Protein AF-A0A497QWD7-F1 (afdb_monomer)

Foldseek 3Di:
DAKWWKAALFAIKIAGPVVRDIDGPTTPPVCLLVVLVVLCVPPNVPDDSVLSSVLSVQVSVVRVVVCFMQTLQFTWHDDPNDTDTDGDNVRSLVVQCVRSPPCSVVSSVSVNVVRVVCVVVHDD

Radius of gyration: 13.86 Å; Cα contacts (8 Å, |Δi|>4): 181; chains: 1; bounding box: 38×28×38 Å

Secondary structure (DSSP, 8-state):
--EEEEEETTEEEEEETTTTEEEEEEETTTTHHHHHHHHHHHT-TTS-HHHHHHHHHHHHHHHHHHT-EEETTEEEEEETTEEEEEE-HHHHHHHHHHHHGGGHHHHHHHHHHHHHHHHHH---

Mean predicted aligned error: 4.64 Å

Solvent-accessible surface area (backbone atoms only — not comparable to full-atom values): 6754 Å² total; per-residue (Å²): 130,59,46,46,44,34,46,42,56,54,24,34,34,38,35,31,66,85,75,75,42,76,46,78,79,40,48,44,75,82,36,39,66,57,50,18,48,49,43,18,74,76,75,36,77,89,47,59,45,68,60,42,32,53,48,51,54,53,50,30,50,52,25,54,76,68,62,32,28,36,48,90,55,21,35,28,29,79,54,97,94,38,84,41,84,76,36,51,43,70,59,42,45,54,54,36,32,78,73,61,39,90,57,23,58,59,53,51,51,48,53,51,49,51,41,49,54,55,37,72,69,49,88,130

Nearest PDB structures (foldseek):
  4rwd-assembly2_B  TM=2.338E-01  e=1.443E+00  Escherichia coli
  6pt3-assembly1_B  TM=2.068E-01  e=1.632E+00  Homo sapiens
  4n6h-assembly1_A  TM=2.343E-01  e=2.668E+00  Escherichia coli
  6pt3-assembly1_A  TM=2.035E-01  e=1.845E+00  Homo sapiens

pLDDT: mean 86.13, std 9.07, range [46.16, 96.31]

Sequence (124 aa):
MRVVVMITPNGIHAYDRKLDKAETLAVFPEDIPIVAKAMHKAYAPMIDTEVLEEALYKLIEYLKRQGAWLYEGDLVRIKDGKLYGLKTLPEVAEDLQGIFGPEAEVLLNIFLRIANDLKERGLD

Structure (mmCIF, N/CA/C/O backbone):
data_AF-A0A497QWD7-F1
#
_entry.id   AF-A0A497QWD7-F1
#
loop_
_atom_site.group_PDB
_atom_site.id
_atom_site.type_symbol
_atom_site.label_ato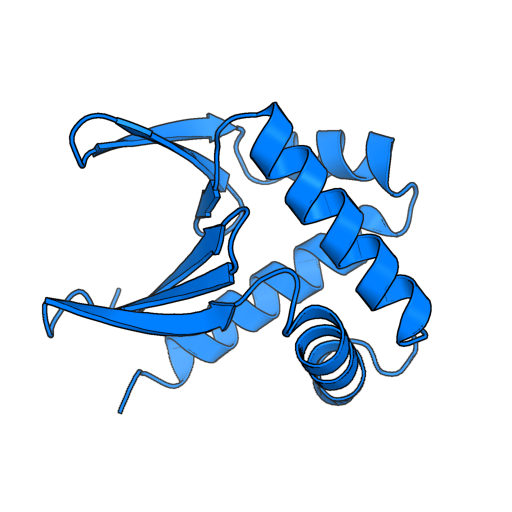m_id
_atom_site.label_alt_id
_atom_site.label_comp_id
_atom_site.label_asym_id
_atom_site.label_entity_id
_atom_site.label_seq_id
_atom_site.pdbx_PDB_ins_code
_atom_site.Cartn_x
_atom_site.Cartn_y
_atom_site.Cartn_z
_atom_site.occupancy
_atom_site.B_iso_or_equiv
_atom_site.auth_seq_id
_atom_site.auth_comp_id
_atom_site.auth_asym_id
_atom_site.auth_atom_id
_atom_site.pdbx_PDB_model_num
ATOM 1 N N . MET A 1 1 ? -17.604 9.542 1.666 1.00 56.50 1 MET A N 1
ATOM 2 C CA . MET A 1 1 ? -16.527 8.688 1.122 1.00 56.50 1 MET A CA 1
ATOM 3 C C . MET A 1 1 ? -17.031 7.252 1.113 1.00 56.50 1 MET A C 1
ATOM 5 O O . MET A 1 1 ? -17.444 6.806 2.176 1.00 56.50 1 MET A O 1
ATOM 9 N N . ARG A 1 2 ? -17.135 6.602 -0.056 1.00 74.00 2 ARG A N 1
ATOM 10 C CA . ARG A 1 2 ? -17.877 5.333 -0.217 1.00 74.00 2 ARG A CA 1
ATOM 11 C C . ARG A 1 2 ? -17.011 4.103 0.075 1.00 74.00 2 ARG A C 1
ATOM 13 O O . ARG A 1 2 ? -17.431 3.267 0.862 1.00 74.00 2 ARG A O 1
ATOM 20 N N . VAL A 1 3 ? -15.784 4.078 -0.442 1.00 78.69 3 VAL A N 1
ATOM 21 C CA . VAL A 1 3 ? -14.813 2.991 -0.251 1.00 78.69 3 VAL A CA 1
ATOM 22 C C . VAL A 1 3 ? -13.496 3.557 0.285 1.00 78.69 3 VAL A C 1
ATOM 24 O O . VAL A 1 3 ? -13.087 4.656 -0.094 1.00 78.69 3 VAL A O 1
ATOM 27 N N . VAL A 1 4 ? -12.863 2.824 1.195 1.00 81.75 4 VAL A N 1
ATOM 28 C CA . VAL A 1 4 ? -11.509 3.052 1.714 1.00 81.75 4 VAL A CA 1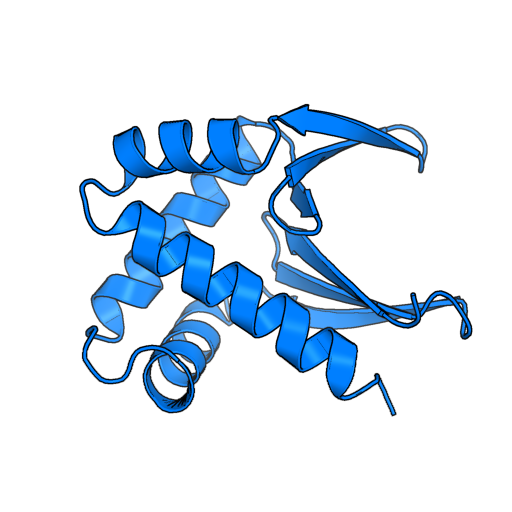
ATOM 29 C C . VAL A 1 4 ? -10.627 1.910 1.231 1.00 81.75 4 VAL A C 1
ATOM 31 O O . VAL A 1 4 ? -11.022 0.763 1.398 1.00 81.75 4 VAL A O 1
ATOM 34 N N . VAL A 1 5 ? -9.426 2.196 0.729 1.00 86.06 5 VAL A N 1
ATOM 35 C CA . VAL A 1 5 ? -8.413 1.166 0.449 1.00 86.06 5 VAL A CA 1
ATOM 36 C C . VAL A 1 5 ? -7.291 1.252 1.475 1.00 86.06 5 VAL A C 1
ATOM 38 O O . VAL A 1 5 ? -6.810 2.341 1.791 1.00 86.06 5 VAL A O 1
ATOM 41 N N . MET A 1 6 ? -6.889 0.099 2.000 1.00 89.31 6 MET A N 1
ATOM 42 C CA . MET A 1 6 ? -5.816 -0.055 2.974 1.00 89.31 6 MET A CA 1
ATOM 43 C C . MET A 1 6 ? -4.779 -1.038 2.445 1.00 89.31 6 MET A C 1
ATOM 45 O O . MET A 1 6 ? -5.130 -2.139 2.018 1.00 89.31 6 MET A O 1
ATOM 49 N N . ILE A 1 7 ? -3.504 -0.661 2.522 1.00 91.69 7 ILE A N 1
ATOM 50 C CA . ILE A 1 7 ? -2.386 -1.575 2.267 1.00 91.69 7 ILE A CA 1
ATOM 51 C C . ILE A 1 7 ? -1.825 -1.991 3.621 1.00 91.69 7 ILE A C 1
ATOM 53 O O . ILE A 1 7 ? -1.406 -1.158 4.426 1.00 91.69 7 ILE A O 1
ATOM 57 N N . THR A 1 8 ? -1.840 -3.288 3.884 1.00 93.00 8 THR A N 1
ATOM 58 C CA . THR A 1 8 ? -1.378 -3.878 5.138 1.00 93.00 8 THR A CA 1
ATOM 59 C C . THR A 1 8 ? -0.174 -4.778 4.876 1.00 93.00 8 THR A C 1
ATOM 61 O O . THR A 1 8 ? 0.080 -5.169 3.735 1.00 93.00 8 THR A O 1
ATOM 64 N N . PRO A 1 9 ? 0.546 -5.194 5.930 1.00 93.94 9 PRO A N 1
ATOM 65 C CA . PRO A 1 9 ? 1.544 -6.255 5.831 1.00 93.94 9 PRO A CA 1
ATOM 66 C C . PRO A 1 9 ? 1.098 -7.557 5.155 1.00 93.94 9 PRO A C 1
ATOM 68 O O . PRO A 1 9 ? 1.957 -8.332 4.738 1.00 93.94 9 PRO A O 1
ATOM 71 N N . ASN A 1 10 ? -0.210 -7.819 5.113 1.00 94.00 10 ASN A N 1
ATOM 72 C CA . ASN A 1 10 ? -0.782 -9.097 4.698 1.00 94.00 10 ASN A CA 1
ATOM 73 C C . ASN A 1 10 ? -1.602 -8.987 3.408 1.00 94.00 10 ASN A C 1
ATOM 75 O O . ASN A 1 10 ? -2.148 -9.992 2.963 1.00 94.00 10 ASN A O 1
ATOM 79 N N . GLY A 1 11 ? -1.735 -7.795 2.821 1.00 93.38 11 GLY A N 1
ATOM 80 C CA . GLY A 1 11 ? -2.550 -7.634 1.626 1.00 93.38 11 GLY A CA 1
ATOM 81 C C . GLY A 1 11 ? -3.075 -6.229 1.388 1.00 93.38 11 GLY A C 1
ATOM 82 O O . GLY A 1 11 ? -2.805 -5.288 2.140 1.00 93.38 11 GLY A O 1
ATOM 83 N N . ILE A 1 12 ? -3.872 -6.115 0.330 1.00 91.62 12 ILE A N 1
ATOM 84 C CA . ILE A 1 12 ? -4.638 -4.919 -0.015 1.00 91.62 12 ILE A CA 1
ATOM 85 C C . ILE A 1 12 ? -6.102 -5.210 0.285 1.00 91.62 12 ILE A C 1
ATOM 87 O O . ILE A 1 12 ? -6.653 -6.210 -0.175 1.00 91.62 12 ILE A O 1
ATOM 91 N N . HIS A 1 13 ? -6.740 -4.318 1.031 1.00 90.06 13 HIS A N 1
ATOM 92 C CA . HIS A 1 13 ? -8.131 -4.468 1.436 1.00 90.06 13 HIS A CA 1
ATOM 93 C C . HIS A 1 13 ? -8.920 -3.218 1.079 1.00 90.06 13 HIS A C 1
ATOM 95 O O . HIS A 1 13 ? -8.426 -2.101 1.231 1.00 90.06 13 HIS A O 1
ATOM 101 N N . ALA A 1 14 ? -10.160 -3.406 0.652 1.00 88.19 14 ALA A N 1
ATOM 102 C CA . ALA A 1 14 ? -11.120 -2.338 0.456 1.00 88.19 14 ALA A CA 1
ATOM 103 C C . ALA A 1 14 ? -12.251 -2.465 1.483 1.00 88.19 14 ALA A C 1
ATOM 105 O O . ALA A 1 14 ? -12.691 -3.564 1.805 1.00 88.19 14 ALA A O 1
ATOM 106 N N . TYR A 1 15 ? -12.719 -1.343 2.016 1.00 85.00 15 TYR A N 1
ATOM 107 C CA . TYR A 1 15 ? -13.838 -1.281 2.951 1.00 85.00 15 TYR A CA 1
ATOM 108 C C . TYR A 1 15 ? -14.886 -0.291 2.449 1.00 85.00 15 TYR A C 1
ATOM 110 O O . TYR A 1 15 ? -14.616 0.912 2.356 1.00 85.00 15 TYR A O 1
ATOM 118 N N . ASP A 1 16 ? -16.083 -0.789 2.135 1.00 83.25 16 ASP A N 1
ATOM 119 C CA . ASP A 1 16 ? -17.245 0.033 1.810 1.00 83.25 16 ASP A CA 1
ATOM 120 C C . ASP A 1 16 ? -17.982 0.419 3.099 1.00 83.25 16 ASP A C 1
ATOM 122 O O . ASP A 1 16 ? -18.574 -0.415 3.789 1.00 83.25 16 ASP A O 1
ATOM 126 N N . ARG A 1 17 ? -17.977 1.721 3.403 1.00 77.94 17 ARG A N 1
ATOM 127 C CA . ARG A 1 17 ? -18.587 2.278 4.622 1.00 77.94 17 ARG A CA 1
ATOM 128 C C . ARG A 1 1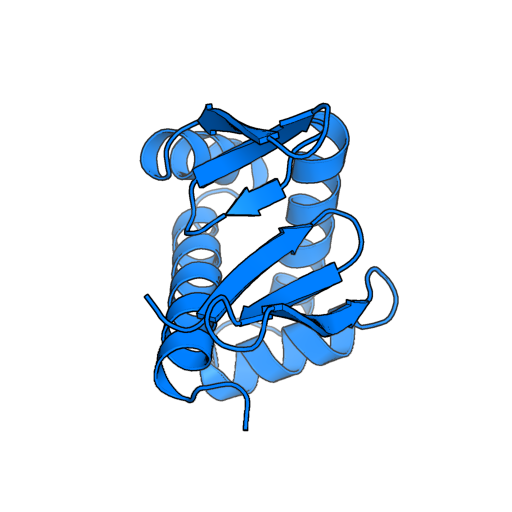7 ? -20.114 2.260 4.599 1.00 77.94 17 ARG A C 1
ATOM 130 O O . ARG A 1 17 ? -20.733 2.320 5.655 1.00 77.94 17 ARG A O 1
ATOM 137 N N . LYS A 1 18 ? -20.734 2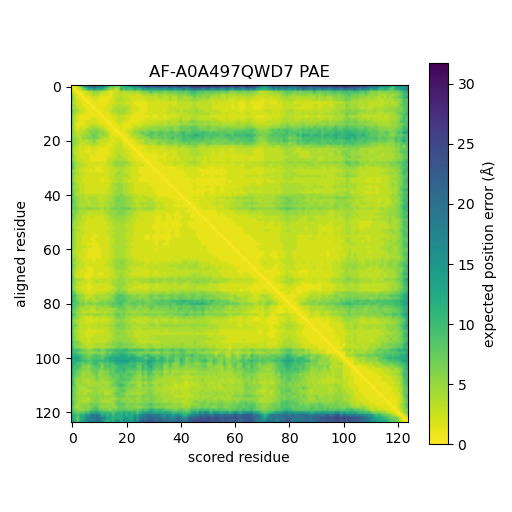.271 3.416 1.00 78.19 18 LYS A N 1
ATOM 138 C CA . LYS A 1 18 ? -22.197 2.267 3.261 1.00 78.19 18 LYS A CA 1
ATOM 139 C C . LYS A 1 18 ? -22.753 0.865 3.472 1.00 78.19 18 LYS A C 1
ATOM 141 O O . LYS A 1 18 ? -23.830 0.720 4.042 1.00 78.19 18 LYS A O 1
ATOM 146 N N . LEU A 1 19 ? -22.045 -0.136 2.960 1.00 80.25 19 LEU A N 1
ATOM 147 C CA . LEU A 1 19 ? -22.448 -1.536 3.044 1.00 80.25 19 LEU A CA 1
ATOM 148 C C . LEU A 1 19 ? -21.935 -2.229 4.308 1.00 80.25 19 LEU A C 1
ATOM 150 O O . LEU A 1 19 ? -22.390 -3.333 4.590 1.00 80.25 19 LEU A O 1
ATOM 154 N N . ASP A 1 20 ? -21.018 -1.588 5.039 1.00 81.44 20 ASP A N 1
ATOM 155 C CA . ASP A 1 20 ? -20.282 -2.171 6.164 1.00 81.44 20 ASP A CA 1
ATOM 156 C C . ASP A 1 20 ? -19.629 -3.509 5.778 1.00 81.44 20 ASP A C 1
ATOM 158 O O . ASP A 1 20 ? -19.755 -4.532 6.450 1.00 81.44 20 ASP A O 1
ATOM 162 N N . LYS A 1 21 ? -18.968 -3.509 4.615 1.00 82.62 21 LYS A N 1
ATOM 163 C CA . LYS A 1 21 ? -18.342 -4.696 4.024 1.00 82.62 21 LYS A CA 1
ATOM 164 C C . LYS A 1 21 ? -16.878 -4.441 3.723 1.00 82.62 21 LYS A C 1
ATOM 166 O O . LYS A 1 21 ? -16.524 -3.402 3.171 1.00 82.62 21 LYS A O 1
ATOM 171 N N . ALA A 1 22 ? -16.049 -5.424 4.053 1.00 84.94 22 ALA A N 1
ATOM 172 C CA . ALA A 1 22 ? -14.647 -5.465 3.673 1.00 84.94 22 ALA A CA 1
ATOM 173 C C . ALA A 1 22 ? -14.417 -6.543 2.610 1.00 84.94 22 ALA A C 1
ATOM 175 O O . ALA A 1 22 ? -15.003 -7.624 2.677 1.00 84.94 22 ALA A O 1
ATOM 176 N N . GLU A 1 23 ? -13.531 -6.250 1.670 1.00 89.56 23 GLU A N 1
ATOM 177 C CA . GLU A 1 23 ? -13.064 -7.159 0.633 1.00 89.56 23 GLU A CA 1
ATOM 178 C C . GLU A 1 23 ? -11.534 -7.177 0.631 1.00 89.56 23 GLU A C 1
ATOM 180 O O . GLU A 1 23 ? -10.882 -6.141 0.781 1.00 89.56 23 GLU A O 1
ATOM 185 N N . THR A 1 24 ? -10.952 -8.362 0.464 1.00 92.00 24 THR A N 1
ATOM 186 C CA . THR A 1 24 ? -9.512 -8.517 0.249 1.00 92.00 24 THR A CA 1
ATOM 187 C C . THR A 1 24 ? -9.257 -8.587 -1.247 1.00 92.00 24 THR A C 1
ATOM 189 O O . THR A 1 24 ? -9.717 -9.514 -1.904 1.00 92.00 24 THR A O 1
ATOM 192 N N . LEU A 1 25 ? -8.521 -7.607 -1.766 1.00 89.88 25 LEU A N 1
ATOM 193 C CA . LEU A 1 25 ? -8.200 -7.485 -3.188 1.00 89.88 25 LEU A CA 1
ATOM 194 C C . LEU A 1 25 ? -6.935 -8.262 -3.568 1.00 89.88 25 LEU A C 1
ATOM 196 O O . LEU A 1 25 ? -6.792 -8.685 -4.711 1.00 89.88 25 LEU A O 1
ATOM 200 N N . ALA A 1 26 ? -6.009 -8.407 -2.621 1.00 92.44 26 ALA A N 1
ATOM 201 C CA . ALA A 1 26 ? -4.773 -9.165 -2.775 1.00 92.44 26 ALA A CA 1
ATOM 202 C C . ALA A 1 26 ? -4.279 -9.635 -1.404 1.00 92.44 26 ALA A C 1
ATOM 204 O O . ALA A 1 26 ? -4.416 -8.904 -0.419 1.00 92.44 26 ALA A O 1
ATOM 205 N N . VAL A 1 27 ? -3.677 -10.818 -1.352 1.00 96.12 27 VAL A N 1
ATOM 206 C CA . VAL A 1 27 ? -3.054 -11.419 -0.169 1.00 96.12 27 VAL A CA 1
ATOM 207 C C . VAL A 1 27 ? -1.540 -11.442 -0.352 1.00 96.12 27 VAL A C 1
ATOM 209 O O . VAL A 1 27 ? -1.033 -11.827 -1.400 1.00 96.12 27 VAL A O 1
ATOM 212 N N . PHE A 1 28 ? -0.798 -11.012 0.665 1.00 93.94 28 PHE A N 1
ATOM 213 C CA . PHE A 1 28 ? 0.660 -10.983 0.632 1.00 93.94 28 PHE A CA 1
ATOM 214 C C . PHE A 1 28 ? 1.277 -12.043 1.554 1.00 93.94 28 PHE A C 1
ATOM 216 O O . PHE A 1 28 ? 0.838 -12.170 2.701 1.00 93.94 28 PHE A O 1
ATOM 223 N N . PRO A 1 29 ? 2.376 -12.696 1.124 1.00 94.75 29 PRO A N 1
ATOM 224 C CA . PRO A 1 29 ? 3.183 -12.379 -0.065 1.00 94.75 29 PRO A CA 1
ATOM 225 C C . PRO A 1 29 ? 2.726 -13.027 -1.387 1.00 94.75 29 PRO A C 1
ATOM 227 O O . PRO A 1 29 ? 3.335 -12.753 -2.417 1.00 94.75 29 PRO A O 1
ATOM 230 N N . GLU A 1 30 ? 1.701 -13.876 -1.375 1.00 95.81 30 GLU A N 1
ATOM 231 C CA . GLU A 1 30 ? 1.335 -14.762 -2.489 1.00 95.81 30 GLU A CA 1
ATOM 232 C C . GLU A 1 30 ? 0.979 -14.010 -3.781 1.00 95.81 30 GLU A C 1
ATOM 234 O O . GLU A 1 30 ? 1.427 -14.395 -4.862 1.00 95.81 30 GLU A O 1
ATOM 239 N N . ASP A 1 31 ? 0.233 -12.911 -3.675 1.00 96.31 31 ASP A N 1
ATOM 240 C CA . ASP A 1 31 ? -0.248 -12.146 -4.827 1.00 96.31 31 ASP A CA 1
ATOM 241 C C . ASP A 1 31 ? 0.720 -11.042 -5.278 1.00 96.31 31 ASP A C 1
ATOM 243 O O . ASP A 1 31 ? 0.415 -10.331 -6.236 1.00 96.31 31 ASP A O 1
ATOM 247 N N . ILE A 1 32 ? 1.895 -10.881 -4.650 1.00 94.56 32 ILE A N 1
ATOM 248 C CA . ILE A 1 32 ? 2.860 -9.822 -5.015 1.00 94.56 32 ILE A CA 1
ATOM 249 C C . ILE A 1 32 ? 3.185 -9.818 -6.520 1.00 94.56 32 ILE A C 1
ATOM 251 O O . ILE A 1 32 ? 3.059 -8.750 -7.125 1.00 94.56 32 ILE A O 1
ATOM 255 N N . PRO A 1 33 ? 3.499 -10.958 -7.173 1.00 96.12 33 PRO A N 1
ATOM 256 C CA . PRO A 1 33 ? 3.779 -10.968 -8.612 1.00 96.12 33 PRO A CA 1
ATOM 257 C C . PRO A 1 33 ? 2.577 -10.537 -9.463 1.00 96.12 33 PRO A C 1
ATOM 259 O O . PRO A 1 33 ? 2.712 -9.869 -10.491 1.00 96.12 33 PRO A O 1
ATOM 262 N N . ILE A 1 34 ? 1.363 -10.891 -9.030 1.00 95.00 34 ILE A N 1
ATOM 263 C CA . ILE A 1 34 ? 0.122 -10.527 -9.723 1.00 95.00 34 ILE A CA 1
ATOM 264 C C . ILE A 1 34 ? -0.121 -9.022 -9.593 1.00 95.00 34 ILE A C 1
ATOM 266 O O . ILE A 1 34 ? -0.401 -8.358 -10.596 1.00 95.00 34 ILE A O 1
ATOM 270 N N . VAL A 1 35 ? 0.033 -8.477 -8.383 1.00 92.38 35 VAL A N 1
ATOM 271 C CA . VAL A 1 35 ? -0.111 -7.044 -8.112 1.00 92.38 35 VAL A CA 1
ATOM 272 C C . VAL A 1 35 ? 0.935 -6.248 -8.887 1.00 92.38 35 VAL A C 1
ATOM 274 O O . VAL A 1 35 ? 0.563 -5.317 -9.596 1.00 92.38 35 VAL A O 1
ATOM 277 N N . ALA A 1 36 ? 2.210 -6.638 -8.851 1.00 92.75 36 ALA A N 1
ATOM 278 C CA . ALA A 1 36 ? 3.276 -5.969 -9.594 1.00 92.75 36 ALA A CA 1
ATOM 279 C C . ALA A 1 36 ? 3.007 -5.953 -11.105 1.00 92.75 36 ALA A C 1
ATOM 281 O O . ALA A 1 36 ? 3.122 -4.917 -11.761 1.00 92.75 36 ALA A O 1
ATOM 282 N N . LYS A 1 37 ? 2.546 -7.075 -11.668 1.00 94.31 37 LYS A N 1
ATOM 283 C CA . LYS A 1 37 ? 2.156 -7.156 -13.081 1.00 94.31 37 LYS A CA 1
ATOM 284 C C . LYS A 1 37 ? 0.962 -6.262 -13.415 1.00 94.31 37 LYS A C 1
ATOM 286 O O . LYS A 1 37 ? 0.927 -5.669 -14.496 1.00 94.31 37 LYS A O 1
ATOM 291 N N . ALA A 1 38 ? -0.024 -6.165 -12.525 1.00 90.88 38 ALA A N 1
ATOM 292 C CA . ALA A 1 38 ? -1.154 -5.255 -12.693 1.00 90.88 38 ALA A CA 1
ATOM 293 C C . ALA A 1 38 ? -0.704 -3.785 -12.614 1.00 90.88 38 ALA A C 1
ATOM 295 O O . ALA A 1 38 ? -1.091 -2.985 -13.467 1.00 90.88 38 ALA A O 1
ATOM 296 N N . MET A 1 39 ? 0.172 -3.455 -11.659 1.00 90.38 39 MET A N 1
ATOM 297 C CA . MET A 1 39 ? 0.788 -2.134 -11.502 1.00 90.38 39 MET A CA 1
ATOM 298 C C . MET A 1 39 ? 1.551 -1.718 -12.758 1.00 90.38 39 MET A C 1
ATOM 300 O O . MET A 1 39 ? 1.297 -0.640 -13.295 1.00 90.38 39 MET A O 1
ATOM 304 N N . HIS A 1 40 ? 2.419 -2.593 -13.267 1.00 91.56 40 HIS A N 1
ATOM 305 C CA . HIS A 1 40 ? 3.165 -2.373 -14.501 1.00 91.56 40 HIS A CA 1
ATOM 306 C C . HIS A 1 40 ? 2.220 -2.036 -15.659 1.00 91.56 40 HIS A C 1
ATOM 308 O O . HIS A 1 40 ? 2.343 -0.996 -16.296 1.00 91.56 40 HIS A O 1
ATOM 314 N N . LYS A 1 41 ? 1.209 -2.877 -15.896 1.00 91.81 41 LYS A N 1
ATOM 315 C CA . LYS A 1 41 ? 0.304 -2.706 -17.040 1.00 91.81 41 LYS A CA 1
ATOM 316 C C . LYS A 1 41 ? -0.551 -1.443 -16.971 1.00 91.81 41 LYS A C 1
ATOM 318 O O . LYS A 1 41 ? -0.805 -0.840 -18.009 1.00 91.81 41 LYS A O 1
ATOM 323 N N . ALA A 1 42 ? -1.055 -1.094 -15.790 1.00 88.75 42 ALA A N 1
ATOM 324 C CA . ALA A 1 42 ? -2.069 -0.050 -15.650 1.00 88.75 42 ALA A CA 1
ATOM 325 C C . ALA A 1 42 ? -1.498 1.315 -15.237 1.00 88.75 42 ALA A C 1
ATOM 327 O O . ALA A 1 42 ? -2.074 2.343 -15.589 1.00 88.75 42 ALA A O 1
ATOM 328 N N . TYR A 1 43 ? -0.375 1.340 -14.516 1.00 86.75 43 TYR A N 1
ATOM 329 C CA . TYR A 1 43 ? 0.110 2.549 -13.845 1.00 86.75 43 TYR A CA 1
ATOM 330 C C . TYR A 1 43 ? 1.569 2.883 -14.148 1.00 86.75 43 TYR A C 1
ATOM 332 O O . TYR A 1 43 ? 1.916 4.063 -14.179 1.00 86.75 43 TYR A O 1
ATOM 340 N N . ALA A 1 44 ? 2.410 1.874 -14.381 1.00 87.19 44 ALA A N 1
ATOM 341 C CA . ALA A 1 44 ? 3.853 2.045 -14.510 1.00 87.19 44 ALA A CA 1
ATOM 342 C C . ALA A 1 44 ? 4.467 1.172 -15.621 1.00 87.19 44 ALA A C 1
ATOM 344 O O . ALA A 1 44 ? 5.354 0.366 -15.342 1.00 87.19 44 ALA A O 1
ATOM 345 N N . PRO A 1 45 ? 4.052 1.340 -16.893 1.00 90.06 45 PRO A N 1
ATOM 346 C CA . PRO A 1 45 ? 4.511 0.484 -17.994 1.00 90.06 45 PRO A CA 1
ATOM 347 C C . PRO A 1 45 ? 6.002 0.644 -18.316 1.00 90.06 45 PRO A C 1
ATOM 349 O O . PRO A 1 45 ? 6.563 -0.157 -19.054 1.00 90.06 45 PRO A O 1
ATOM 352 N N . MET A 1 46 ? 6.638 1.682 -17.772 1.00 89.19 46 MET A N 1
ATOM 353 C CA . MET A 1 46 ? 8.063 1.971 -17.938 1.00 89.19 46 MET A CA 1
ATOM 354 C C . MET A 1 46 ? 8.934 1.375 -16.821 1.00 89.19 46 MET A C 1
ATOM 356 O O . MET A 1 46 ? 10.150 1.506 -16.888 1.00 89.19 46 MET A O 1
ATOM 360 N N . ILE A 1 47 ? 8.331 0.793 -15.777 1.00 87.94 47 ILE A N 1
ATOM 361 C CA . ILE A 1 47 ? 9.048 0.195 -14.644 1.00 87.94 47 ILE A CA 1
ATOM 362 C C . ILE A 1 47 ? 8.943 -1.318 -14.762 1.00 87.94 47 ILE A C 1
ATOM 364 O O . ILE A 1 47 ? 7.834 -1.841 -14.866 1.00 87.94 47 ILE A O 1
ATOM 368 N N . ASP A 1 48 ? 10.075 -2.013 -14.715 1.00 91.38 48 ASP A N 1
ATOM 369 C CA . ASP A 1 48 ? 10.107 -3.473 -14.778 1.00 91.38 48 ASP A CA 1
ATOM 370 C C . ASP A 1 48 ? 9.306 -4.107 -13.634 1.00 91.38 48 ASP A C 1
ATOM 372 O O . ASP A 1 48 ? 9.278 -3.616 -12.501 1.00 91.38 48 ASP A O 1
ATOM 376 N N . THR A 1 49 ? 8.642 -5.222 -13.934 1.00 93.00 49 THR A N 1
ATOM 377 C CA . THR A 1 49 ? 7.797 -5.937 -12.971 1.00 93.00 49 THR A CA 1
ATOM 378 C C . THR A 1 49 ? 8.567 -6.372 -11.732 1.00 93.00 49 THR A C 1
ATOM 380 O O . THR A 1 49 ? 8.065 -6.231 -10.624 1.00 93.00 49 THR A O 1
ATOM 383 N N . GLU A 1 50 ? 9.809 -6.805 -11.902 1.00 92.62 50 GLU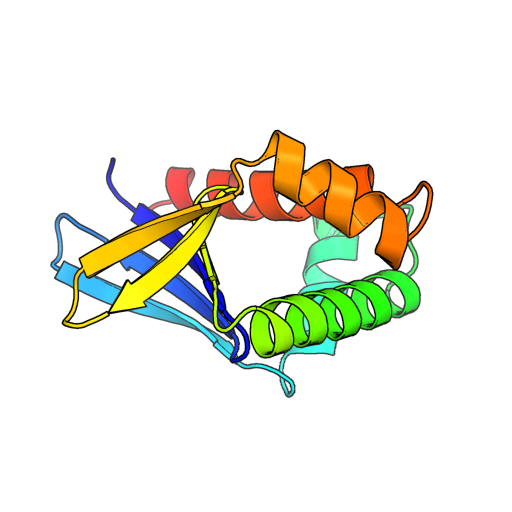 A N 1
ATOM 384 C CA . GLU A 1 50 ? 10.710 -7.254 -10.847 1.00 92.62 50 GLU A CA 1
ATOM 385 C C . GLU A 1 50 ? 11.034 -6.119 -9.864 1.00 92.62 50 GLU A C 1
ATOM 387 O O . GLU A 1 50 ? 11.058 -6.333 -8.652 1.00 92.62 50 GLU A O 1
ATOM 392 N N . VAL A 1 51 ? 11.202 -4.889 -10.366 1.00 89.44 51 VAL A N 1
ATOM 393 C CA . VAL A 1 51 ? 11.420 -3.696 -9.531 1.00 89.44 51 VAL A CA 1
ATOM 394 C C . VAL A 1 51 ? 10.166 -3.378 -8.714 1.00 89.44 51 VAL A C 1
ATOM 396 O O . VAL A 1 51 ? 10.259 -3.030 -7.536 1.00 89.44 51 VAL A O 1
ATOM 399 N N . LEU A 1 52 ? 8.980 -3.531 -9.310 1.00 89.81 52 LEU A N 1
ATOM 400 C CA . LEU A 1 52 ? 7.706 -3.348 -8.609 1.00 89.81 52 LEU A CA 1
ATOM 401 C C . LEU A 1 52 ? 7.467 -4.438 -7.551 1.00 89.81 52 LEU A C 1
ATOM 403 O O . LEU A 1 52 ? 6.955 -4.135 -6.473 1.00 89.81 52 LEU A O 1
ATOM 407 N N . GLU A 1 53 ? 7.855 -5.686 -7.819 1.00 93.12 53 GLU A N 1
ATOM 408 C CA . GLU A 1 53 ? 7.803 -6.773 -6.834 1.00 93.12 53 GLU A CA 1
ATOM 409 C C . GLU A 1 53 ? 8.723 -6.484 -5.645 1.00 93.12 53 GLU A C 1
ATOM 411 O O . GLU A 1 53 ? 8.281 -6.523 -4.494 1.00 93.12 53 GLU A O 1
ATOM 416 N N . GLU A 1 54 ? 9.984 -6.126 -5.903 1.00 90.56 54 GLU A N 1
ATOM 417 C CA . GLU A 1 54 ? 10.939 -5.758 -4.854 1.00 90.56 54 GLU A CA 1
ATOM 418 C C . GLU A 1 54 ? 10.423 -4.574 -4.021 1.00 90.56 54 GLU A C 1
ATOM 420 O O . GLU A 1 54 ? 10.520 -4.574 -2.788 1.00 90.56 54 GLU A O 1
ATOM 425 N N . ALA A 1 55 ? 9.815 -3.586 -4.681 1.00 88.56 55 ALA A N 1
ATOM 426 C CA . ALA A 1 55 ? 9.199 -2.449 -4.020 1.00 88.56 55 ALA A CA 1
ATOM 427 C C . ALA A 1 55 ? 8.057 -2.858 -3.074 1.00 88.56 55 ALA A C 1
ATOM 429 O O . ALA A 1 55 ? 7.993 -2.394 -1.932 1.00 88.56 55 ALA A O 1
ATOM 430 N N . LEU A 1 56 ? 7.173 -3.755 -3.519 1.00 90.81 56 LEU A N 1
ATOM 431 C CA . LEU A 1 56 ? 6.093 -4.297 -2.694 1.00 90.81 56 LEU A CA 1
ATOM 432 C C . LEU A 1 56 ? 6.641 -5.042 -1.470 1.00 90.81 56 LEU A C 1
ATOM 434 O O . LEU A 1 56 ? 6.174 -4.799 -0.356 1.00 90.81 56 LEU A O 1
ATOM 438 N N . TYR A 1 57 ? 7.661 -5.891 -1.640 1.00 92.19 57 TYR A N 1
ATOM 439 C CA . TYR A 1 57 ? 8.288 -6.611 -0.524 1.00 92.19 57 TYR A CA 1
ATOM 440 C C . TYR A 1 57 ? 8.860 -5.667 0.536 1.00 92.19 57 TYR A C 1
ATOM 442 O O . TYR A 1 57 ? 8.580 -5.822 1.728 1.00 92.19 57 TYR A O 1
ATOM 450 N N . L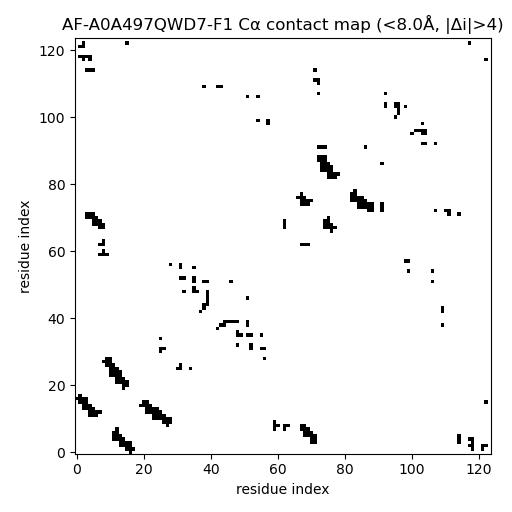YS A 1 58 ? 9.623 -4.662 0.109 1.00 90.69 58 LYS A N 1
ATOM 451 C CA . LYS A 1 58 ? 10.204 -3.644 0.995 1.00 90.69 58 LYS A CA 1
ATOM 452 C C . LYS A 1 58 ? 9.128 -2.802 1.688 1.00 90.69 58 LYS A C 1
ATOM 454 O O . LYS A 1 58 ? 9.254 -2.532 2.882 1.00 90.69 58 LYS A O 1
ATOM 459 N N . LEU A 1 59 ? 8.048 -2.434 0.991 1.00 90.19 59 LEU A N 1
ATOM 460 C CA . LEU A 1 59 ? 6.914 -1.738 1.608 1.00 90.19 59 LEU A CA 1
ATOM 461 C C . LEU A 1 59 ? 6.272 -2.603 2.699 1.00 90.19 59 LEU A C 1
ATOM 463 O O . LEU A 1 59 ? 6.051 -2.136 3.814 1.00 90.19 59 LEU A O 1
ATOM 467 N N . ILE A 1 60 ? 6.007 -3.877 2.409 1.00 92.38 60 ILE A N 1
ATOM 468 C CA . ILE A 1 60 ? 5.442 -4.820 3.380 1.00 92.38 60 ILE A CA 1
ATOM 469 C C . ILE A 1 60 ? 6.348 -4.939 4.606 1.00 92.38 60 ILE A C 1
ATOM 471 O O . ILE A 1 60 ? 5.864 -4.932 5.740 1.00 92.38 60 ILE A O 1
ATOM 475 N N . GLU A 1 61 ? 7.661 -5.033 4.403 1.00 93.12 61 GLU A N 1
ATOM 476 C CA . GLU A 1 61 ? 8.622 -5.095 5.499 1.00 93.12 61 GLU A CA 1
ATOM 477 C C . GLU A 1 61 ? 8.617 -3.813 6.342 1.00 93.12 61 GLU A C 1
ATOM 479 O O . G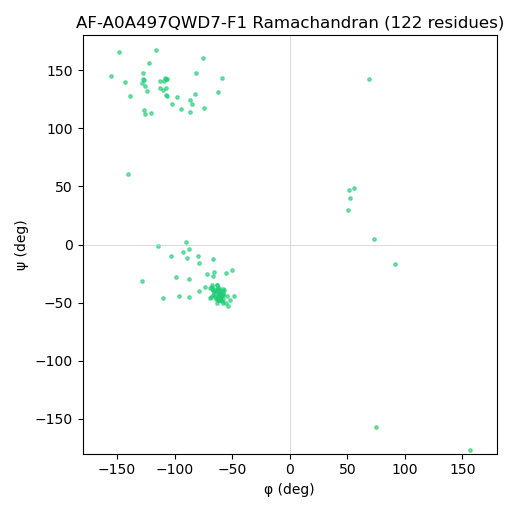LU A 1 61 ? 8.579 -3.889 7.574 1.00 93.12 61 GLU A O 1
ATOM 484 N N . TYR A 1 62 ? 8.588 -2.644 5.700 1.00 92.56 62 TYR A N 1
ATOM 485 C CA . TYR A 1 62 ? 8.440 -1.359 6.378 1.00 92.56 62 TYR A CA 1
ATOM 486 C C . TYR A 1 62 ? 7.183 -1.340 7.258 1.00 92.56 62 TYR A C 1
ATOM 488 O O . TYR A 1 62 ? 7.274 -1.086 8.460 1.00 92.56 62 TYR A O 1
ATOM 496 N N . LEU A 1 63 ? 6.025 -1.718 6.712 1.00 93.56 63 LEU A N 1
ATOM 497 C CA . LEU A 1 63 ? 4.760 -1.762 7.452 1.00 93.56 63 LEU A CA 1
ATOM 498 C C . LEU A 1 63 ? 4.799 -2.737 8.637 1.00 93.56 63 LEU A C 1
ATOM 500 O O . LEU A 1 63 ? 4.310 -2.414 9.725 1.00 93.56 63 LEU A O 1
ATOM 504 N N . LYS A 1 64 ? 5.437 -3.903 8.467 1.00 94.31 64 LYS A N 1
ATOM 505 C CA . LYS A 1 64 ? 5.653 -4.879 9.551 1.00 94.31 64 LYS A CA 1
ATOM 506 C C . LYS A 1 64 ? 6.489 -4.287 10.679 1.00 94.31 64 LYS A C 1
ATOM 508 O O . LYS A 1 64 ? 6.092 -4.389 11.837 1.00 94.31 64 LYS A O 1
ATOM 513 N N . ARG A 1 65 ? 7.610 -3.637 10.350 1.00 93.62 65 ARG A N 1
ATOM 514 C CA . ARG A 1 65 ? 8.506 -3.001 11.333 1.00 93.62 65 ARG A CA 1
ATOM 515 C C . ARG A 1 65 ? 7.804 -1.891 12.114 1.00 93.62 65 ARG A C 1
ATOM 517 O O . ARG A 1 65 ? 8.022 -1.764 13.315 1.00 93.62 65 ARG A O 1
ATOM 524 N N . GLN A 1 66 ? 6.938 -1.123 11.455 1.00 92.56 66 GLN A N 1
ATOM 525 C CA . GLN A 1 66 ? 6.169 -0.056 12.101 1.00 92.56 66 GLN A CA 1
ATOM 526 C C . GLN A 1 66 ? 4.958 -0.573 12.899 1.00 92.56 66 GLN A C 1
ATOM 528 O O . GLN A 1 66 ? 4.395 0.158 13.723 1.00 92.56 66 GLN A O 1
ATOM 533 N N . GLY A 1 67 ? 4.533 -1.822 12.673 1.00 93.31 67 GLY A N 1
ATOM 534 C CA . GLY A 1 67 ? 3.274 -2.343 13.206 1.00 93.31 67 GLY A CA 1
ATOM 535 C C . GLY A 1 67 ? 2.100 -1.460 12.778 1.00 93.31 67 GLY A C 1
ATOM 536 O O . GLY A 1 67 ? 1.338 -0.991 13.629 1.00 93.31 67 GLY A O 1
ATOM 537 N N . ALA A 1 68 ? 2.040 -1.148 11.481 1.00 95.19 68 ALA A N 1
ATOM 538 C CA . ALA A 1 68 ? 1.163 -0.130 10.917 1.00 95.19 68 ALA A CA 1
ATOM 539 C C . ALA A 1 68 ? 0.719 -0.472 9.488 1.00 95.19 68 ALA A C 1
ATOM 541 O O . ALA A 1 68 ? 1.270 -1.373 8.856 1.00 95.19 68 ALA A O 1
ATOM 542 N N . TRP A 1 69 ? -0.300 0.229 9.000 1.00 93.81 69 TRP A N 1
ATOM 543 C CA . TRP A 1 69 ? -0.909 0.086 7.676 1.00 93.81 69 TRP A CA 1
ATOM 544 C C . TRP A 1 69 ? -0.830 1.419 6.929 1.00 93.81 69 TRP A C 1
ATOM 546 O O . TRP A 1 69 ? -0.781 2.469 7.570 1.00 93.81 69 TRP A O 1
ATOM 556 N N . LEU A 1 70 ? -0.872 1.387 5.596 1.00 91.25 70 LEU A N 1
ATOM 557 C CA . LEU A 1 70 ? -1.155 2.584 4.805 1.00 91.25 70 LEU A CA 1
ATOM 558 C C . LEU A 1 70 ? -2.662 2.747 4.642 1.00 91.25 70 LEU A C 1
ATOM 560 O O . LEU A 1 70 ? -3.341 1.859 4.122 1.00 91.25 70 LEU A O 1
ATOM 564 N N . TYR A 1 71 ? -3.159 3.905 5.051 1.00 89.00 71 TYR A N 1
ATOM 565 C CA . TYR A 1 71 ? -4.539 4.339 4.904 1.00 89.00 71 TYR A CA 1
ATOM 566 C C . TYR A 1 71 ? -4.524 5.695 4.195 1.00 89.00 71 TYR A C 1
ATOM 568 O O . TYR A 1 71 ? -4.021 6.667 4.742 1.00 89.00 71 TYR A O 1
ATOM 576 N N . GLU A 1 72 ? -5.022 5.752 2.956 1.00 82.69 72 GLU A N 1
ATOM 577 C CA . GLU A 1 72 ? -5.012 6.977 2.128 1.00 82.69 72 GLU A CA 1
ATOM 578 C C . GLU A 1 72 ? -3.624 7.661 2.026 1.00 82.69 72 GLU A C 1
ATOM 580 O O . GLU A 1 72 ? -3.527 8.869 1.840 1.00 82.69 72 GLU A O 1
ATOM 585 N N . GLY A 1 73 ? -2.545 6.873 2.121 1.00 84.50 73 GLY A N 1
ATOM 586 C CA . GLY A 1 73 ? -1.155 7.346 2.092 1.00 84.50 73 GLY A CA 1
ATOM 587 C C . GLY A 1 73 ? -0.543 7.655 3.456 1.00 84.50 73 GLY A C 1
ATOM 588 O O . GLY A 1 73 ? 0.680 7.676 3.566 1.00 84.50 73 GLY A O 1
ATOM 589 N N . ASP A 1 74 ? -1.362 7.815 4.490 1.00 90.75 74 ASP A N 1
ATOM 590 C CA . ASP A 1 74 ? -0.896 7.991 5.860 1.00 90.75 74 ASP A CA 1
ATOM 591 C C . ASP A 1 74 ? -0.554 6.641 6.492 1.00 90.75 74 ASP A C 1
ATOM 593 O O . ASP A 1 74 ? -1.200 5.618 6.240 1.00 90.75 74 ASP A O 1
ATOM 597 N N . LEU A 1 75 ? 0.437 6.645 7.378 1.00 94.19 75 LEU A N 1
ATOM 598 C CA . LEU A 1 75 ? 0.757 5.499 8.210 1.00 94.19 75 LEU A CA 1
ATOM 599 C C . LEU A 1 75 ? -0.126 5.515 9.454 1.00 94.19 75 LEU A C 1
ATOM 601 O O . LEU A 1 75 ? -0.071 6.441 10.266 1.00 94.19 75 LEU A O 1
ATOM 605 N N . VAL A 1 76 ? -0.904 4.457 9.641 1.00 94.44 76 VAL A N 1
ATOM 606 C CA . VAL A 1 76 ? -1.843 4.331 10.757 1.00 94.44 76 VAL A CA 1
ATOM 607 C C . VAL A 1 76 ? -1.636 3.021 11.500 1.00 94.44 76 VAL A C 1
ATOM 609 O O . VAL A 1 76 ? -1.320 1.990 10.912 1.00 94.44 76 VAL A O 1
ATOM 612 N N . ARG A 1 77 ? -1.867 3.024 12.809 1.00 93.75 77 ARG A N 1
ATOM 613 C CA . ARG A 1 77 ? -1.969 1.804 13.615 1.00 93.75 77 ARG A CA 1
ATOM 614 C C . ARG A 1 77 ? -3.416 1.560 14.000 1.00 93.75 77 ARG A C 1
ATOM 616 O O . ARG A 1 77 ? -4.126 2.499 14.350 1.00 93.75 77 ARG A O 1
ATOM 623 N N . ILE A 1 78 ? -3.829 0.295 14.010 1.00 85.44 78 ILE A N 1
ATOM 624 C CA . ILE A 1 78 ? -5.110 -0.099 14.595 1.00 85.44 78 ILE A CA 1
ATOM 625 C C . ILE A 1 78 ? -4.891 -0.614 16.007 1.00 85.44 78 ILE A C 1
ATOM 627 O O . ILE A 1 78 ? -4.091 -1.521 16.237 1.00 85.44 78 ILE A O 1
ATOM 631 N N . LYS A 1 79 ? -5.626 -0.039 16.955 1.00 85.12 79 LYS A N 1
ATOM 632 C CA . LYS A 1 79 ? -5.693 -0.518 18.333 1.00 85.12 79 LYS A CA 1
ATOM 633 C C . LYS A 1 79 ? -7.140 -0.444 18.804 1.00 85.12 79 LYS A C 1
ATOM 635 O O . LYS A 1 79 ? -7.780 0.590 18.648 1.00 85.12 79 LYS A O 1
ATOM 640 N N . ASP A 1 80 ? -7.662 -1.552 19.326 1.00 87.62 80 ASP A N 1
ATOM 641 C CA . ASP A 1 80 ? -9.040 -1.655 19.829 1.00 87.62 80 ASP A CA 1
ATOM 642 C C . ASP A 1 80 ? -10.098 -1.177 18.808 1.00 87.62 80 ASP A C 1
ATOM 644 O O . ASP A 1 80 ? -11.045 -0.466 19.141 1.00 87.62 80 ASP A O 1
ATOM 648 N N . GLY A 1 81 ? -9.890 -1.510 17.526 1.00 79.69 81 GLY A N 1
ATOM 649 C CA . GLY A 1 81 ? -10.770 -1.114 16.418 1.00 79.69 81 GLY A CA 1
ATOM 650 C C . GLY A 1 81 ? -10.688 0.363 16.011 1.00 79.69 81 GLY A C 1
ATOM 651 O O . GLY A 1 81 ? -11.447 0.795 15.147 1.00 79.69 81 GLY A O 1
ATOM 652 N N . LYS A 1 82 ? -9.780 1.149 16.602 1.00 83.69 82 LYS A N 1
ATOM 653 C CA . LYS A 1 82 ? -9.585 2.570 16.288 1.00 83.69 82 LYS A CA 1
ATOM 654 C C . LYS A 1 82 ? -8.298 2.797 15.504 1.00 83.69 82 LYS A C 1
ATOM 656 O O . LYS A 1 82 ? -7.277 2.170 15.783 1.00 83.69 82 LYS A O 1
ATOM 661 N N . LEU A 1 83 ? -8.365 3.724 14.550 1.00 86.44 83 LEU A N 1
ATOM 662 C CA . LEU A 1 83 ? -7.228 4.202 13.768 1.00 86.44 83 LEU A CA 1
ATOM 663 C C . LEU A 1 83 ? -6.465 5.273 14.553 1.00 86.44 83 LEU A C 1
ATOM 665 O O . LEU A 1 83 ? -7.056 6.242 15.029 1.00 86.44 83 LEU A O 1
ATOM 669 N N . TYR A 1 84 ? -5.151 5.105 14.650 1.00 91.62 84 TYR A N 1
ATOM 670 C CA . TYR A 1 84 ? -4.224 6.061 15.242 1.00 91.62 84 TYR A CA 1
ATOM 671 C C . TYR A 1 84 ? -3.206 6.471 14.184 1.00 91.62 84 TYR A C 1
ATOM 673 O O . TYR A 1 84 ? -2.413 5.638 13.746 1.00 91.62 84 TYR A O 1
ATOM 681 N N . GLY A 1 85 ? -3.237 7.739 13.770 1.00 92.75 85 GLY A N 1
ATOM 682 C CA . GLY A 1 85 ? -2.238 8.293 12.856 1.00 92.75 85 GLY A CA 1
ATOM 683 C C . GLY A 1 85 ? -0.847 8.259 13.485 1.00 92.75 85 GLY A C 1
ATOM 684 O O . GLY A 1 85 ? -0.682 8.645 14.642 1.00 92.75 85 GLY A O 1
ATOM 685 N N . LEU A 1 86 ? 0.130 7.759 12.732 1.00 93.44 86 LEU A N 1
ATOM 686 C CA . LEU A 1 86 ? 1.540 7.714 13.119 1.00 93.44 86 LEU A CA 1
ATOM 687 C C . LEU A 1 86 ? 2.377 8.685 12.293 1.00 93.44 86 LEU A C 1
ATOM 689 O O . LEU A 1 86 ? 3.206 9.388 12.860 1.00 93.44 86 LEU A O 1
ATOM 693 N N . LYS A 1 87 ? 2.171 8.687 10.972 1.00 94.69 87 LYS A N 1
ATOM 694 C CA . LYS A 1 87 ? 2.872 9.545 10.016 1.00 94.69 87 LYS A CA 1
ATOM 695 C C . LYS A 1 87 ? 1.916 9.974 8.918 1.00 94.69 87 LYS A C 1
ATOM 697 O O . LYS A 1 87 ? 1.107 9.170 8.457 1.00 94.69 87 LYS A O 1
ATOM 702 N N . THR A 1 88 ? 2.027 11.223 8.510 1.00 92.38 88 THR A N 1
ATOM 703 C CA . THR A 1 88 ? 1.337 11.776 7.347 1.00 92.38 88 THR A CA 1
ATOM 704 C C . THR A 1 88 ? 1.999 11.312 6.050 1.00 92.38 88 THR A C 1
ATOM 706 O O . THR A 1 88 ? 3.161 10.909 6.050 1.00 92.38 88 THR A O 1
ATOM 709 N N . LEU A 1 89 ? 1.285 11.392 4.929 1.00 88.25 89 LEU A N 1
ATOM 710 C CA . LEU A 1 89 ? 1.798 11.050 3.600 1.00 88.25 89 LEU A CA 1
ATOM 711 C C . LEU A 1 89 ? 3.172 11.683 3.282 1.00 88.25 89 LEU A C 1
ATOM 713 O O . LEU A 1 89 ? 4.033 10.944 2.807 1.00 88.25 89 LEU A O 1
ATOM 717 N N . PRO A 1 90 ? 3.450 12.975 3.570 1.00 88.69 90 PRO A N 1
ATOM 718 C CA . PRO A 1 90 ? 4.793 13.535 3.390 1.00 88.69 90 PRO A CA 1
ATOM 719 C C . PRO A 1 90 ? 5.876 12.831 4.221 1.00 88.69 90 PRO A C 1
ATOM 721 O O . PRO A 1 90 ? 6.927 12.489 3.691 1.00 88.69 90 PRO A O 1
ATOM 724 N N . GLU A 1 91 ? 5.608 12.547 5.496 1.00 91.88 91 GLU A N 1
ATOM 725 C CA . GLU A 1 91 ? 6.554 11.845 6.380 1.00 91.88 91 GLU A CA 1
ATOM 726 C C . GLU A 1 91 ? 6.768 10.387 5.943 1.00 91.88 91 GLU A C 1
ATOM 728 O O . GLU A 1 91 ? 7.866 9.843 6.061 1.00 91.88 91 GLU A O 1
ATOM 733 N N . VAL A 1 92 ? 5.724 9.740 5.416 1.00 90.50 92 VAL A N 1
ATOM 734 C CA . VAL A 1 92 ? 5.838 8.418 4.789 1.00 90.50 92 VAL A CA 1
ATOM 735 C C . VAL A 1 92 ? 6.701 8.506 3.535 1.00 90.50 92 VAL A C 1
ATOM 737 O O . VAL A 1 92 ? 7.587 7.679 3.358 1.00 90.50 92 VAL A O 1
ATOM 740 N N . ALA A 1 93 ? 6.493 9.502 2.674 1.00 87.06 93 ALA A N 1
ATOM 741 C CA . ALA A 1 93 ? 7.299 9.684 1.470 1.00 87.06 93 ALA A CA 1
ATOM 742 C C . ALA A 1 93 ? 8.793 9.846 1.800 1.00 87.06 93 ALA A C 1
ATOM 744 O O . ALA A 1 93 ? 9.623 9.213 1.149 1.00 87.06 93 ALA A O 1
ATOM 745 N N . GLU A 1 94 ? 9.127 10.616 2.840 1.00 89.38 94 GLU A N 1
ATOM 746 C CA . GLU A 1 94 ? 10.502 10.769 3.337 1.00 89.38 94 GLU A CA 1
ATOM 747 C C . GLU A 1 94 ? 11.103 9.437 3.818 1.00 89.38 94 GLU A C 1
ATOM 749 O O . GLU A 1 94 ? 12.216 9.079 3.425 1.00 89.38 94 GLU A O 1
ATOM 754 N N . ASP A 1 95 ? 10.356 8.660 4.612 1.00 90.31 95 ASP A N 1
ATOM 755 C CA . ASP A 1 95 ? 10.784 7.321 5.037 1.00 90.31 95 ASP A CA 1
ATOM 756 C C . ASP A 1 95 ? 11.061 6.414 3.831 1.00 90.31 95 ASP A C 1
ATOM 758 O O . ASP A 1 95 ? 12.081 5.722 3.775 1.00 90.31 95 ASP A O 1
ATOM 762 N N . LEU A 1 96 ? 10.138 6.404 2.866 1.00 86.56 96 LEU A N 1
ATOM 763 C CA . LEU A 1 96 ? 10.232 5.548 1.694 1.00 86.56 96 LEU A CA 1
ATOM 764 C C . LEU A 1 96 ? 11.397 5.975 0.791 1.00 86.56 96 LEU A C 1
ATOM 766 O O . LEU A 1 96 ? 12.088 5.098 0.278 1.00 86.56 96 LEU A O 1
ATOM 770 N N . GLN A 1 97 ? 11.696 7.270 0.649 1.00 87.06 97 GLN A N 1
ATOM 771 C CA . GLN A 1 97 ? 12.897 7.736 -0.064 1.00 87.06 97 GLN A CA 1
ATOM 772 C C . GLN A 1 97 ? 14.183 7.159 0.540 1.00 87.06 97 GLN A C 1
ATOM 774 O O . GLN A 1 97 ? 15.074 6.740 -0.197 1.00 87.06 97 GLN A O 1
ATOM 779 N N . GLY A 1 98 ? 14.263 7.051 1.870 1.00 82.69 98 GLY A N 1
ATOM 780 C CA . GLY A 1 98 ? 15.393 6.405 2.544 1.00 82.69 98 GLY A CA 1
ATOM 781 C C . GLY A 1 98 ? 15.512 4.895 2.282 1.00 82.69 98 GLY A C 1
ATOM 782 O O . GLY A 1 98 ? 16.602 4.340 2.408 1.00 82.69 98 GLY A O 1
ATOM 783 N N . ILE A 1 99 ? 14.412 4.225 1.917 1.00 82.06 99 ILE A N 1
ATOM 784 C CA . ILE A 1 99 ? 14.337 2.765 1.723 1.00 82.06 99 ILE A CA 1
ATOM 785 C C . ILE A 1 99 ? 14.504 2.373 0.251 1.00 82.06 99 ILE A C 1
ATOM 787 O O . ILE A 1 99 ? 15.207 1.408 -0.060 1.00 82.06 99 ILE A O 1
ATOM 791 N N . PHE A 1 100 ? 13.836 3.088 -0.651 1.00 77.69 100 PHE A N 1
ATOM 792 C CA . PHE A 1 100 ? 13.797 2.766 -2.078 1.00 77.69 100 PHE A CA 1
ATOM 793 C C . PHE A 1 100 ? 14.704 3.651 -2.924 1.00 77.69 100 PHE A C 1
ATOM 795 O O . PHE A 1 100 ? 14.895 3.338 -4.091 1.00 77.69 100 PHE A O 1
ATOM 802 N N . GLY A 1 101 ? 15.264 4.727 -2.366 1.00 74.38 101 GLY A N 1
ATOM 803 C CA . GLY A 1 101 ? 15.970 5.724 -3.159 1.00 74.38 101 GLY A CA 1
ATOM 804 C C . GLY A 1 101 ? 15.006 6.619 -3.956 1.00 74.38 101 GLY A C 1
ATOM 805 O O . GLY A 1 101 ? 13.843 6.779 -3.569 1.00 74.38 101 GLY A O 1
ATOM 806 N N . PRO A 1 102 ? 15.477 7.242 -5.051 1.00 68.62 102 PRO A N 1
ATOM 807 C CA . PRO A 1 102 ? 14.713 8.215 -5.842 1.00 68.62 102 PRO A CA 1
ATOM 808 C C . PRO A 1 102 ? 13.356 7.711 -6.365 1.00 68.62 102 PRO A C 1
ATOM 810 O O . PRO A 1 102 ? 12.447 8.503 -6.603 1.00 68.62 102 PRO A O 1
ATOM 813 N N . GLU A 1 103 ? 13.188 6.400 -6.525 1.00 69.62 103 GLU A N 1
ATOM 814 C CA . GLU A 1 103 ? 11.991 5.766 -7.082 1.00 69.62 103 GLU A CA 1
ATOM 815 C C . GLU A 1 103 ? 10.839 5.644 -6.064 1.00 69.62 103 GLU A C 1
ATOM 817 O O . GLU A 1 103 ? 9.704 5.338 -6.441 1.00 69.62 103 GLU A O 1
ATOM 822 N N . ALA A 1 104 ? 11.095 5.922 -4.780 1.00 73.50 104 ALA A N 1
ATOM 823 C CA . ALA A 1 104 ? 10.112 5.839 -3.696 1.00 73.50 104 ALA A CA 1
ATOM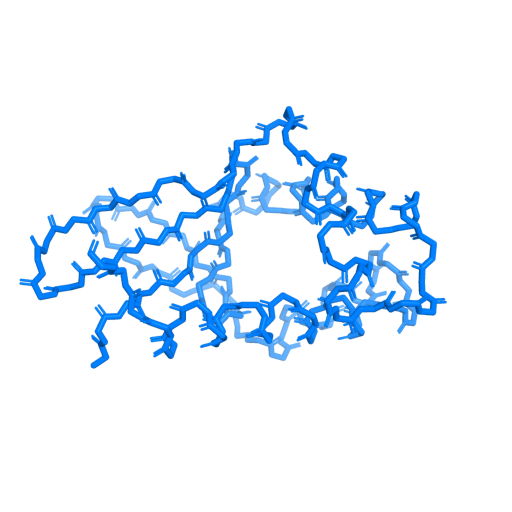 824 C C . ALA A 1 104 ? 8.848 6.664 -3.953 1.00 73.50 104 ALA A C 1
ATOM 826 O O . ALA A 1 104 ? 7.730 6.207 -3.715 1.00 73.50 104 ALA A O 1
ATOM 827 N N . GLU A 1 105 ? 9.033 7.890 -4.439 1.00 70.88 105 GLU A N 1
ATOM 828 C CA . GLU A 1 105 ? 7.937 8.815 -4.698 1.00 70.88 105 GLU A CA 1
ATOM 829 C C . GLU A 1 105 ? 7.055 8.304 -5.841 1.00 70.88 105 GLU A C 1
ATOM 831 O O . GLU A 1 105 ? 5.828 8.363 -5.766 1.00 70.88 105 GLU A O 1
ATOM 836 N N . VAL A 1 106 ? 7.670 7.720 -6.873 1.00 74.94 106 VAL A N 1
ATOM 837 C CA . VAL A 1 106 ? 6.951 7.105 -7.993 1.00 74.94 106 VAL A CA 1
ATOM 838 C C . VAL A 1 106 ? 6.091 5.945 -7.493 1.00 74.94 106 VAL A C 1
ATOM 840 O O . VAL A 1 106 ? 4.908 5.873 -7.822 1.00 74.94 106 VAL A O 1
ATOM 843 N N . LEU A 1 107 ? 6.646 5.081 -6.642 1.00 78.69 107 LEU A N 1
ATOM 844 C CA . LEU A 1 107 ? 5.932 3.947 -6.053 1.00 78.69 107 LEU A CA 1
ATOM 845 C C . LEU A 1 107 ? 4.773 4.391 -5.156 1.00 78.69 107 LEU A C 1
ATOM 847 O O . LEU A 1 107 ? 3.657 3.893 -5.310 1.00 78.69 107 LEU A O 1
ATOM 851 N N . LEU A 1 108 ? 5.004 5.359 -4.265 1.00 78.38 108 LEU A N 1
ATOM 852 C CA . LEU A 1 108 ? 3.958 5.910 -3.404 1.00 78.38 108 LEU A CA 1
ATOM 853 C C . LEU A 1 108 ? 2.824 6.517 -4.237 1.00 78.38 108 LEU A C 1
ATOM 855 O O . LEU A 1 108 ? 1.654 6.230 -3.991 1.00 78.38 108 LEU A O 1
ATOM 859 N N . ASN A 1 109 ? 3.163 7.280 -5.276 1.00 81.06 109 ASN A N 1
ATOM 860 C CA . ASN A 1 109 ? 2.182 7.853 -6.193 1.00 81.06 109 ASN A CA 1
ATOM 861 C C . ASN A 1 109 ? 1.379 6.777 -6.936 1.00 81.06 109 ASN A C 1
ATOM 863 O O . ASN A 1 109 ? 0.169 6.936 -7.108 1.00 81.06 109 ASN A O 1
ATOM 867 N N . ILE A 1 110 ? 2.006 5.666 -7.337 1.00 83.56 110 ILE A N 1
ATOM 868 C CA . ILE A 1 110 ? 1.294 4.528 -7.935 1.00 83.56 110 ILE A CA 1
ATOM 869 C C . ILE A 1 110 ? 0.297 3.937 -6.929 1.00 83.56 110 ILE A C 1
ATOM 871 O O . ILE A 1 110 ? -0.867 3.744 -7.280 1.00 83.56 110 ILE A O 1
ATOM 875 N N . PHE A 1 111 ? 0.703 3.702 -5.677 1.00 78.94 111 PHE A N 1
ATOM 876 C CA . PHE A 1 111 ? -0.197 3.174 -4.644 1.00 78.94 111 PHE A CA 1
ATOM 877 C C . PHE A 1 111 ? -1.379 4.103 -4.359 1.00 78.94 111 PHE A C 1
ATOM 879 O O . PHE A 1 111 ? -2.519 3.642 -4.277 1.00 78.94 111 PHE A O 1
ATOM 886 N N . LEU A 1 112 ? -1.131 5.411 -4.266 1.00 80.88 112 LEU A N 1
ATOM 887 C CA . LEU A 1 112 ? -2.180 6.417 -4.093 1.00 80.88 112 LEU A CA 1
ATOM 888 C C . LEU A 1 112 ? -3.149 6.430 -5.275 1.00 80.88 112 LEU A C 1
ATOM 890 O O . LEU A 1 112 ? -4.363 6.513 -5.088 1.00 80.88 112 LEU A O 1
ATOM 894 N N . ARG A 1 113 ? -2.628 6.307 -6.499 1.00 83.50 113 ARG A N 1
ATOM 895 C CA . ARG A 1 113 ? -3.449 6.263 -7.709 1.00 83.50 113 ARG A CA 1
ATOM 896 C C . ARG A 1 113 ? -4.320 5.009 -7.761 1.00 83.50 113 ARG A C 1
ATOM 898 O O . ARG A 1 113 ? -5.503 5.125 -8.049 1.00 83.50 113 ARG A O 1
ATOM 905 N N . ILE A 1 114 ? -3.779 3.847 -7.396 1.00 79.75 114 ILE A N 1
ATOM 906 C CA . ILE A 1 114 ? -4.549 2.599 -7.270 1.00 79.75 114 ILE A CA 1
ATOM 907 C C . ILE A 1 114 ? -5.668 2.756 -6.239 1.00 79.75 114 ILE A C 1
ATOM 909 O O . ILE A 1 114 ? -6.817 2.416 -6.517 1.00 79.75 114 ILE A O 1
ATOM 913 N N . ALA A 1 115 ? -5.358 3.301 -5.060 1.00 76.19 115 ALA A N 1
ATOM 914 C CA . ALA A 1 115 ? -6.350 3.524 -4.012 1.00 76.1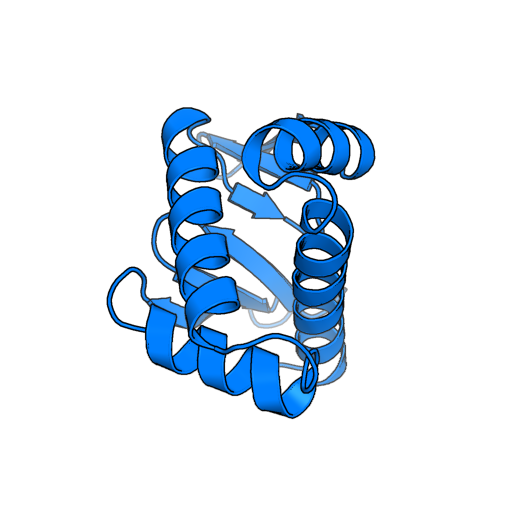9 115 ALA A CA 1
ATOM 915 C C . ALA A 1 115 ? -7.480 4.464 -4.471 1.00 76.19 115 ALA A C 1
ATOM 917 O O . ALA A 1 115 ? -8.650 4.212 -4.175 1.00 76.19 115 ALA A O 1
ATOM 918 N N . ASN A 1 116 ? -7.145 5.517 -5.224 1.00 80.19 116 ASN A N 1
ATOM 919 C CA . ASN A 1 116 ? -8.120 6.448 -5.789 1.00 80.19 116 ASN A CA 1
ATOM 920 C C . ASN A 1 116 ? -8.981 5.804 -6.885 1.00 80.19 116 ASN A C 1
ATOM 922 O O . ASN A 1 116 ? -10.203 5.921 -6.830 1.00 80.19 116 ASN A O 1
ATOM 926 N N . ASP A 1 117 ? -8.389 5.060 -7.819 1.00 81.38 117 ASP A N 1
ATOM 927 C CA . ASP A 1 117 ? -9.139 4.370 -8.875 1.00 81.38 117 ASP A CA 1
ATOM 928 C C . ASP A 1 117 ? -10.127 3.345 -8.291 1.00 81.38 117 ASP A C 1
ATOM 930 O O . ASP A 1 117 ? -11.284 3.263 -8.709 1.00 81.38 117 ASP A O 1
ATOM 934 N N . LEU A 1 118 ? -9.696 2.577 -7.285 1.00 72.69 118 LEU A N 1
ATOM 935 C CA . LEU A 1 118 ? -10.551 1.626 -6.567 1.00 72.69 118 LEU A CA 1
ATOM 936 C C . LEU A 1 118 ? -11.695 2.331 -5.819 1.00 72.69 118 LEU A C 1
ATOM 938 O O . LEU A 1 118 ? -12.809 1.815 -5.742 1.00 72.69 118 LEU A O 1
ATOM 942 N N . LYS A 1 119 ? -11.444 3.535 -5.299 1.00 72.81 119 LYS A N 1
ATOM 943 C CA . LYS A 1 119 ? -12.452 4.374 -4.639 1.00 72.81 119 LYS A CA 1
ATOM 944 C C . LYS A 1 119 ? -13.493 4.918 -5.617 1.00 72.81 119 LYS A C 1
ATOM 946 O O . LYS A 1 119 ? -14.665 5.009 -5.247 1.00 72.81 119 LYS A O 1
ATOM 951 N N . GLU A 1 120 ? -13.083 5.280 -6.830 1.00 74.94 120 GLU A N 1
ATOM 952 C CA . GLU A 1 120 ? -13.971 5.805 -7.875 1.00 74.94 120 GLU A CA 1
ATOM 953 C C . GLU A 1 120 ? -14.858 4.730 -8.498 1.00 74.94 120 GLU A C 1
ATOM 955 O O . GLU A 1 120 ? -16.025 4.996 -8.786 1.00 74.94 120 GLU A O 1
ATOM 960 N N . ARG A 1 121 ? -14.334 3.511 -8.668 1.00 67.88 121 ARG A N 1
ATOM 961 C CA . ARG A 1 121 ? -15.090 2.404 -9.269 1.00 67.88 121 ARG A CA 1
ATOM 962 C C . ARG A 1 121 ? -16.266 1.944 -8.409 1.00 67.88 121 ARG A C 1
ATOM 964 O O . ARG A 1 121 ? -17.268 1.512 -8.962 1.00 67.88 121 ARG A O 1
ATOM 971 N N . GLY A 1 122 ? -16.186 2.122 -7.088 1.00 56.56 122 GLY A N 1
ATOM 972 C CA . GLY A 1 122 ? -17.135 1.513 -6.160 1.00 56.56 122 GLY A CA 1
ATOM 973 C C . GLY A 1 122 ? -16.936 -0.003 -6.116 1.00 56.56 122 GLY A C 1
ATOM 974 O O . GLY A 1 122 ? -16.613 -0.629 -7.120 1.00 56.56 122 GLY A O 1
ATOM 975 N N . LEU A 1 123 ? -17.076 -0.598 -4.934 1.00 55.41 123 LEU A N 1
ATOM 976 C CA . LEU A 1 123 ? -17.252 -2.044 -4.860 1.00 55.41 123 LEU A CA 1
ATOM 977 C C . LEU A 1 123 ? -18.695 -2.304 -5.319 1.00 55.41 123 LEU A C 1
ATOM 979 O O . LEU A 1 123 ? -19.620 -1.738 -4.724 1.00 55.41 123 LEU A O 1
ATOM 983 N N . ASP A 1 124 ? -18.864 -3.033 -6.422 1.00 46.16 124 ASP A N 1
ATOM 984 C CA . ASP A 1 124 ? -20.182 -3.460 -6.918 1.00 46.16 124 ASP A CA 1
ATOM 985 C C . ASP A 1 124 ? -20.839 -4.471 -5.960 1.00 46.16 124 ASP A C 1
ATOM 987 O O . ASP A 1 124 ? -20.140 -5.387 -5.466 1.00 46.16 124 ASP A O 1
#